Protein AF-A0A6B0BM19-F1 (afdb_monomer_lite)

Organism: Staphylococcus aureus (NCBI:txid1280)

Secondary structure (DSSP, 8-state):
-HHHHHHTT--------TTPPTTGGGSSSHHHHHHHHHHHHHTTS------

pLDDT: mean 93.17, std 9.86, range [50.78, 98.56]

Foldseek 3Di:
DVVVCVVVLHDDDDDDDPPADPPNLVDPDPVVVVVVVVCVVVVPDPPPSDD

Structure (mmCIF, N/CA/C/O backbone):
data_AF-A0A6B0BM19-F1
#
_entry.id   AF-A0A6B0BM19-F1
#
loop_
_atom_site.group_PDB
_atom_site.id
_atom_site.type_symbol
_atom_site.label_atom_id
_atom_site.label_alt_id
_atom_site.label_comp_id
_atom_site.label_asym_id
_atom_site.label_entity_id
_atom_site.label_seq_id
_atom_site.pdbx_PDB_ins_code
_atom_site.Cartn_x
_atom_site.Cartn_y
_atom_site.Cartn_z
_atom_site.occupancy
_atom_site.B_iso_or_equiv
_atom_site.auth_seq_id
_atom_site.auth_comp_id
_atom_site.auth_asym_id
_atom_site.auth_atom_id
_atom_site.pdbx_PDB_model_num
ATOM 1 N N . PHE A 1 1 ? 14.581 -3.618 1.275 1.00 80.12 1 PHE A N 1
ATOM 2 C CA . PHE A 1 1 ? 13.839 -4.183 0.133 1.00 80.12 1 PHE A CA 1
ATOM 3 C C . PHE A 1 1 ? 13.706 -3.152 -0.982 1.00 80.12 1 PHE A C 1
ATOM 5 O O . PHE A 1 1 ? 14.326 -3.359 -2.010 1.00 80.12 1 PHE A O 1
ATOM 12 N N . GLU A 1 2 ? 13.046 -2.008 -0.761 1.00 90.50 2 GLU A N 1
ATOM 13 C CA . GLU A 1 2 ? 12.919 -0.923 -1.761 1.00 90.50 2 GLU A CA 1
ATOM 14 C C . GLU A 1 2 ? 14.254 -0.518 -2.412 1.00 90.50 2 GLU A C 1
ATOM 16 O O . GLU A 1 2 ? 14.394 -0.579 -3.627 1.00 90.50 2 GLU A O 1
ATOM 21 N N . GLN A 1 3 ? 15.277 -0.236 -1.599 1.00 92.62 3 GLN A N 1
ATOM 22 C CA . GLN A 1 3 ? 16.611 0.151 -2.085 1.00 92.62 3 GLN A CA 1
ATOM 23 C C . GLN A 1 3 ? 17.263 -0.890 -3.012 1.00 92.62 3 GLN A C 1
ATOM 25 O O . GLN A 1 3 ? 17.979 -0.532 -3.940 1.00 92.62 3 GLN A O 1
ATOM 30 N N . MET A 1 4 ? 16.985 -2.179 -2.791 1.00 95.94 4 MET A N 1
ATOM 31 C CA . MET A 1 4 ? 17.493 -3.259 -3.640 1.00 95.94 4 MET A CA 1
ATOM 32 C C . MET A 1 4 ? 16.792 -3.256 -5.003 1.00 95.94 4 MET A C 1
ATOM 34 O O . MET A 1 4 ? 17.452 -3.361 -6.030 1.00 95.94 4 MET A O 1
ATOM 38 N N . MET A 1 5 ? 15.468 -3.084 -5.025 1.00 94.12 5 MET A N 1
ATOM 39 C CA . MET A 1 5 ? 14.693 -3.023 -6.272 1.00 94.12 5 MET A CA 1
ATOM 40 C C . MET A 1 5 ? 15.124 -1.821 -7.121 1.00 94.12 5 MET A C 1
ATOM 42 O O . MET A 1 5 ? 15.376 -1.969 -8.315 1.00 94.12 5 MET A O 1
ATOM 46 N N . LEU A 1 6 ? 15.332 -0.665 -6.478 1.00 92.81 6 LEU A N 1
ATOM 47 C CA . LEU A 1 6 ? 15.856 0.538 -7.129 1.00 92.81 6 LEU A CA 1
ATOM 48 C C . LEU A 1 6 ? 17.249 0.308 -7.730 1.00 92.81 6 LEU A C 1
ATOM 50 O O . LEU A 1 6 ? 17.488 0.673 -8.878 1.00 92.81 6 LEU A O 1
ATOM 54 N N . GLN A 1 7 ? 18.154 -0.348 -6.997 1.00 95.69 7 GLN A N 1
ATOM 55 C CA . GLN A 1 7 ? 19.495 -0.675 -7.493 1.00 95.69 7 GLN A CA 1
ATOM 56 C C . GLN A 1 7 ? 19.460 -1.571 -8.746 1.00 95.69 7 GLN A C 1
ATOM 58 O O . GLN A 1 7 ? 20.305 -1.434 -9.631 1.00 95.69 7 GLN A O 1
ATOM 63 N N . HIS A 1 8 ? 18.480 -2.471 -8.841 1.00 95.25 8 HIS A N 1
ATOM 64 C CA . HIS A 1 8 ? 18.297 -3.368 -9.983 1.00 95.25 8 HIS A CA 1
ATOM 65 C C . HIS A 1 8 ? 17.429 -2.784 -11.104 1.00 95.25 8 HIS A C 1
ATOM 67 O O . HIS A 1 8 ? 17.095 -3.516 -12.032 1.00 95.25 8 HIS A O 1
ATOM 73 N N . HIS A 1 9 ? 17.087 -1.490 -11.049 1.00 92.56 9 HIS A N 1
ATOM 74 C CA . HIS A 1 9 ? 16.192 -0.833 -12.011 1.00 92.56 9 HIS A CA 1
ATOM 75 C C . HIS A 1 9 ? 14.831 -1.538 -12.129 1.00 92.56 9 HIS A C 1
ATOM 77 O O . HIS A 1 9 ? 14.179 -1.505 -13.169 1.00 92.56 9 HIS A O 1
ATOM 83 N N . GLN A 1 10 ? 14.391 -2.187 -11.050 1.00 93.31 10 GLN A N 1
ATOM 84 C CA . GLN A 1 10 ? 13.074 -2.797 -10.976 1.00 93.31 10 GLN A CA 1
ATOM 85 C C . GLN A 1 10 ? 12.082 -1.771 -10.449 1.00 93.31 10 GLN A C 1
ATOM 87 O O . GLN A 1 10 ? 12.275 -1.183 -9.382 1.00 93.31 10 GLN A O 1
ATOM 92 N N . TYR A 1 11 ? 11.005 -1.571 -11.205 1.00 92.75 11 TYR A N 1
ATOM 93 C CA . TYR A 1 11 ? 9.907 -0.717 -10.781 1.00 92.75 11 TYR A CA 1
ATOM 94 C C . TYR A 1 11 ? 9.292 -1.245 -9.477 1.00 92.75 11 TYR A C 1
ATOM 96 O O . TYR A 1 11 ? 8.987 -2.434 -9.358 1.00 92.75 11 TYR A O 1
ATOM 104 N N . ILE A 1 12 ? 9.125 -0.355 -8.499 1.00 94.62 12 ILE A N 1
ATOM 105 C CA . ILE A 1 12 ? 8.512 -0.654 -7.208 1.00 94.62 12 ILE A CA 1
ATOM 106 C C . ILE A 1 12 ? 7.677 0.536 -6.737 1.00 94.62 12 ILE A C 1
ATOM 108 O O . ILE A 1 12 ? 8.157 1.665 -6.694 1.00 94.62 12 ILE A O 1
ATOM 112 N N . GLU A 1 13 ? 6.443 0.263 -6.318 1.00 95.00 13 GLU A N 1
ATOM 113 C CA . GLU A 1 13 ? 5.648 1.197 -5.525 1.00 95.00 13 GLU A CA 1
ATOM 114 C C . GLU A 1 13 ? 5.665 0.759 -4.060 1.00 95.00 13 GLU A C 1
ATOM 116 O O . GLU A 1 13 ? 5.190 -0.327 -3.716 1.00 95.00 13 GLU A O 1
ATOM 121 N N . PHE A 1 14 ? 6.217 1.597 -3.179 1.00 96.06 14 PHE A N 1
ATOM 122 C CA . PHE A 1 14 ? 6.263 1.326 -1.744 1.00 96.06 14 PHE A CA 1
ATOM 123 C C . PHE A 1 14 ? 5.324 2.264 -0.974 1.00 96.06 14 PHE A C 1
ATOM 125 O O . PHE A 1 14 ? 5.594 3.450 -0.792 1.00 96.06 14 PHE A O 1
ATOM 132 N N . TYR A 1 15 ? 4.196 1.723 -0.507 1.00 96.38 15 TYR A N 1
ATOM 133 C CA . TYR A 1 15 ? 3.210 2.459 0.285 1.00 96.38 15 TYR A CA 1
ATOM 134 C C . TYR A 1 15 ? 3.481 2.295 1.783 1.00 96.38 15 TYR A C 1
ATOM 136 O O . TYR A 1 15 ? 2.921 1.404 2.422 1.00 96.38 15 TYR A O 1
ATOM 144 N N . ASP A 1 16 ? 4.321 3.162 2.351 1.00 95.75 16 ASP A N 1
ATOM 145 C CA . ASP A 1 16 ? 4.606 3.145 3.789 1.00 95.75 16 ASP A CA 1
ATOM 146 C C . ASP A 1 16 ? 3.469 3.776 4.617 1.00 95.75 16 ASP A C 1
ATOM 148 O O . ASP A 1 16 ? 2.877 4.803 4.265 1.00 95.75 16 ASP A O 1
ATOM 152 N N . TYR A 1 17 ? 3.173 3.154 5.756 1.00 97.44 17 TYR A N 1
ATOM 153 C CA . TYR A 1 17 ? 2.155 3.570 6.711 1.00 97.44 17 TYR A CA 1
ATOM 154 C C . TYR A 1 17 ? 2.787 3.719 8.108 1.00 97.44 17 TYR A C 1
ATOM 156 O O . TYR A 1 17 ? 2.653 2.818 8.938 1.00 97.44 17 TYR A O 1
ATOM 164 N N . PRO A 1 18 ? 3.385 4.883 8.440 1.00 96.12 18 PRO A N 1
ATOM 165 C CA . PRO A 1 18 ? 4.305 5.034 9.580 1.00 96.12 18 PRO A CA 1
ATOM 166 C C . PRO A 1 18 ? 3.759 4.687 10.975 1.00 96.12 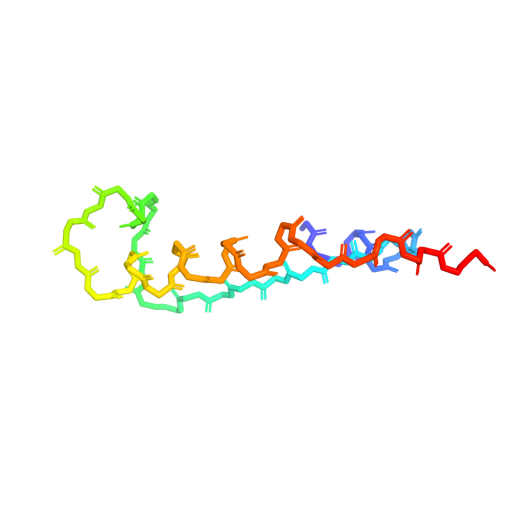18 PRO A C 1
ATOM 168 O O . PRO A 1 18 ? 4.521 4.546 11.925 1.00 96.12 18 PRO A O 1
ATOM 171 N N . LYS A 1 19 ? 2.433 4.624 11.135 1.00 97.44 19 LYS A N 1
ATOM 172 C CA . LYS A 1 19 ? 1.756 4.345 12.416 1.00 97.44 19 LYS A CA 1
ATOM 173 C C . LYS A 1 19 ? 1.026 3.005 12.429 1.00 97.44 19 LYS A C 1
ATOM 175 O O . LYS A 1 19 ? 0.297 2.729 13.379 1.00 97.44 19 LYS A O 1
ATOM 180 N N . MET A 1 20 ? 1.117 2.234 11.351 1.00 98.19 20 MET A N 1
ATOM 181 C CA . MET A 1 20 ? 0.408 0.971 11.242 1.00 98.19 20 MET A CA 1
ATOM 182 C C . MET A 1 20 ? 1.234 -0.170 11.819 1.00 98.19 20 MET A C 1
ATOM 184 O O . MET A 1 20 ? 2.457 -0.198 11.727 1.00 98.19 20 MET A O 1
ATOM 188 N N . VAL A 1 21 ? 0.528 -1.108 12.438 1.00 97.56 21 VAL A N 1
ATOM 189 C CA . VAL A 1 21 ? 1.111 -2.349 12.937 1.00 97.56 21 VAL A CA 1
ATOM 190 C C . VAL A 1 21 ? 1.359 -3.322 11.785 1.00 97.56 21 VAL A C 1
ATOM 192 O O . VAL A 1 21 ? 0.845 -3.146 10.677 1.00 97.56 21 VAL A O 1
ATOM 195 N N . HIS A 1 22 ? 2.128 -4.371 12.064 1.00 97.75 22 HIS A N 1
ATOM 196 C CA . HIS A 1 22 ? 2.250 -5.501 11.151 1.00 97.75 22 HIS A CA 1
ATOM 197 C C . HIS A 1 22 ? 0.864 -6.058 10.787 1.00 97.75 22 HIS A C 1
ATOM 199 O O . HIS A 1 22 ? -0.038 -6.079 11.625 1.00 97.75 22 HIS A O 1
ATOM 205 N N . ASP A 1 23 ? 0.696 -6.444 9.523 1.00 98.00 23 ASP A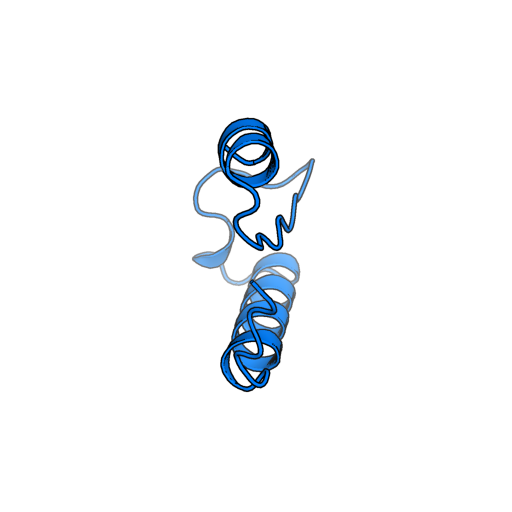 N 1
ATOM 206 C CA . ASP A 1 23 ? -0.554 -6.949 8.950 1.00 98.00 23 ASP A CA 1
ATOM 207 C C . ASP A 1 23 ? -1.777 -6.043 9.126 1.00 98.00 23 ASP A C 1
ATOM 209 O O . ASP A 1 23 ? -2.913 -6.505 9.034 1.00 98.00 23 ASP A O 1
ATOM 213 N N . PHE A 1 24 ? -1.587 -4.725 9.289 1.00 98.50 24 PHE A N 1
ATOM 214 C CA . PHE A 1 24 ? -2.719 -3.811 9.457 1.00 98.50 24 PHE A CA 1
ATOM 215 C C . PHE A 1 24 ? -3.868 -3.974 8.438 1.00 98.50 24 PHE A C 1
ATOM 217 O O . PHE A 1 24 ? -5.014 -3.782 8.858 1.00 98.50 24 PHE A O 1
ATOM 224 N N . PRO A 1 25 ? -3.642 -4.342 7.151 1.00 98.50 25 PRO A N 1
ATOM 225 C CA . PRO A 1 25 ? -4.722 -4.478 6.178 1.00 98.50 25 PRO A CA 1
ATOM 226 C C . PRO A 1 25 ? -5.774 -5.541 6.522 1.00 98.50 25 PRO A C 1
ATOM 228 O O . PRO A 1 25 ? -6.863 -5.488 5.956 1.00 98.50 25 PRO A O 1
ATOM 231 N N . ILE A 1 26 ? -5.505 -6.467 7.452 1.00 98.19 26 ILE A N 1
ATOM 232 C CA . ILE A 1 26 ? -6.490 -7.480 7.872 1.00 98.19 26 ILE A CA 1
ATOM 233 C C . ILE A 1 26 ? -7.566 -6.907 8.807 1.00 98.19 26 ILE A C 1
ATOM 235 O O . ILE A 1 26 ? -8.641 -7.487 8.951 1.00 98.19 26 ILE A O 1
ATOM 239 N N . TYR A 1 27 ? -7.289 -5.779 9.469 1.00 98.31 27 TYR A N 1
ATOM 240 C CA . TYR A 1 27 ? -8.217 -5.187 10.431 1.00 98.31 27 TYR A CA 1
ATOM 241 C C . TYR A 1 27 ? -9.278 -4.323 9.738 1.00 98.31 27 TYR A C 1
ATOM 243 O O . TYR A 1 27 ? -8.982 -3.668 8.736 1.00 98.31 27 TYR A O 1
ATOM 251 N N . PRO A 1 28 ? -10.494 -4.205 10.301 1.00 97.94 28 PRO A N 1
ATOM 252 C CA . PRO A 1 28 ? -11.562 -3.372 9.746 1.00 97.94 28 PRO A CA 1
ATOM 253 C C . PRO A 1 28 ? -11.370 -1.874 10.074 1.00 97.94 28 PRO A C 1
ATOM 255 O O . PRO A 1 28 ? -12.238 -1.229 10.658 1.00 97.94 28 PRO A O 1
ATOM 258 N N . ILE A 1 29 ? -10.224 -1.297 9.700 1.00 98.38 29 ILE A N 1
ATOM 259 C CA . ILE A 1 29 ? -9.874 0.119 9.916 1.00 98.38 29 ILE A CA 1
ATOM 260 C C . ILE A 1 29 ? -9.759 0.880 8.591 1.00 98.38 29 ILE A C 1
ATOM 262 O O . ILE A 1 29 ? -9.618 0.300 7.514 1.00 98.38 29 ILE A O 1
ATOM 266 N N . ARG A 1 30 ? -9.823 2.217 8.634 1.00 98.38 30 ARG A N 1
ATOM 267 C CA . ARG A 1 30 ? -9.813 3.059 7.419 1.00 98.38 30 ARG A CA 1
ATOM 268 C C . ARG A 1 30 ? -8.535 2.903 6.591 1.00 98.38 30 ARG A C 1
ATOM 270 O O . ARG A 1 30 ? -8.588 2.990 5.368 1.00 98.38 30 ARG A O 1
ATOM 277 N N . GLN A 1 31 ? -7.403 2.667 7.243 1.00 98.44 31 GLN A N 1
ATOM 278 C CA . GLN A 1 31 ? -6.110 2.465 6.598 1.00 98.44 31 GLN A CA 1
ATOM 279 C C . GLN A 1 31 ? -6.105 1.182 5.765 1.00 98.44 31 GLN A C 1
ATOM 281 O O . GLN A 1 31 ? -5.629 1.213 4.637 1.00 98.44 31 GLN A O 1
ATOM 286 N N . SER A 1 32 ? -6.730 0.108 6.246 1.00 98.56 32 SER A N 1
ATOM 287 C CA . SER A 1 32 ? -6.908 -1.136 5.488 1.00 98.56 32 SER A CA 1
ATOM 288 C C . SER A 1 32 ? -7.716 -0.911 4.220 1.00 98.56 32 SER A C 1
ATOM 290 O O . SER A 1 32 ? -7.291 -1.286 3.135 1.00 98.56 32 SER A O 1
ATOM 292 N N . HIS A 1 33 ? -8.835 -0.189 4.324 1.00 98.50 33 HIS A N 1
ATOM 293 C CA . HIS A 1 33 ? -9.629 0.183 3.152 1.00 98.50 33 HIS A CA 1
ATOM 294 C C . HIS A 1 33 ? -8.827 1.036 2.160 1.00 98.50 33 HIS A C 1
ATOM 296 O O . HIS A 1 33 ? -9.004 0.904 0.951 1.00 98.50 33 HIS A O 1
ATOM 302 N N . LYS A 1 34 ? -7.940 1.914 2.648 1.00 98.44 34 LYS A 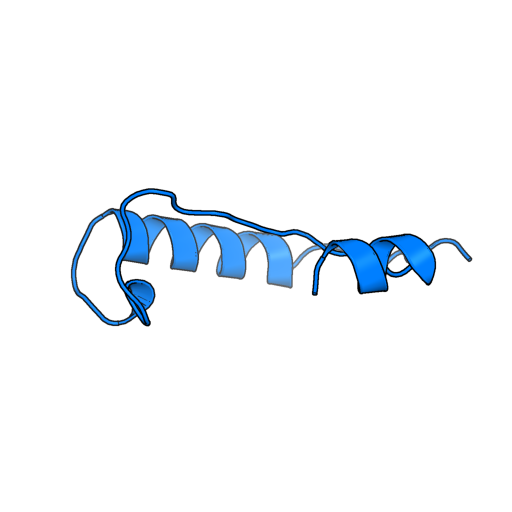N 1
ATOM 303 C CA . LYS A 1 34 ? -7.041 2.697 1.791 1.00 98.44 34 LYS A CA 1
ATOM 304 C C . LYS A 1 34 ? -6.024 1.798 1.078 1.00 98.44 34 LYS A C 1
ATOM 306 O O . LYS A 1 34 ? -5.861 1.958 -0.126 1.00 98.44 34 LYS A O 1
ATOM 311 N N . ALA A 1 35 ? -5.407 0.852 1.784 1.00 98.38 35 ALA A N 1
ATOM 312 C CA . ALA A 1 35 ? -4.480 -0.114 1.197 1.00 98.38 35 ALA A CA 1
ATOM 313 C C . ALA A 1 35 ? -5.167 -0.983 0.129 1.00 98.38 35 ALA A C 1
ATOM 315 O O . ALA A 1 35 ? -4.655 -1.115 -0.976 1.00 98.38 35 ALA A O 1
ATOM 316 N N . ILE A 1 36 ? -6.382 -1.473 0.400 1.00 98.31 36 ILE A N 1
ATOM 317 C CA . ILE A 1 36 ? -7.186 -2.228 -0.576 1.00 98.31 36 ILE A CA 1
ATOM 318 C C . ILE A 1 36 ? -7.473 -1.385 -1.825 1.00 98.31 36 ILE A C 1
ATOM 320 O O . ILE A 1 36 ? -7.345 -1.880 -2.940 1.00 98.31 36 ILE A O 1
ATOM 324 N N . LYS A 1 37 ? -7.816 -0.099 -1.666 1.00 98.06 37 LYS A N 1
ATOM 325 C CA . LYS A 1 37 ? -8.020 0.810 -2.807 1.00 98.06 37 LYS A CA 1
ATOM 326 C C . LYS A 1 37 ? -6.745 1.058 -3.613 1.00 98.06 37 LYS A C 1
ATOM 328 O O . LYS A 1 37 ? -6.843 1.231 -4.819 1.00 98.06 37 LYS A O 1
ATOM 333 N N . GLN A 1 38 ? -5.580 1.107 -2.966 1.00 98.12 38 GLN A N 1
ATOM 334 C CA . GLN A 1 38 ? -4.297 1.229 -3.664 1.00 98.12 38 GLN A CA 1
ATOM 335 C C . GLN A 1 38 ? -4.011 -0.023 -4.492 1.00 98.12 38 GLN A C 1
ATOM 337 O O . GLN A 1 38 ? -3.736 0.114 -5.673 1.00 98.12 38 GLN A O 1
ATOM 342 N N . ILE A 1 39 ? -4.194 -1.216 -3.913 1.00 97.81 39 ILE A N 1
ATOM 343 C CA . ILE A 1 39 ? -4.041 -2.498 -4.620 1.00 97.81 39 ILE A CA 1
ATOM 344 C C . ILE A 1 39 ? -4.998 -2.584 -5.813 1.00 97.81 39 ILE A C 1
ATOM 346 O O . ILE A 1 39 ? -4.582 -2.899 -6.920 1.00 97.81 39 ILE A O 1
ATOM 350 N N . ALA A 1 40 ? -6.281 -2.279 -5.600 1.00 97.69 40 ALA A N 1
ATOM 351 C CA . ALA A 1 40 ? -7.284 -2.328 -6.661 1.00 97.69 40 ALA A CA 1
ATOM 352 C C . ALA A 1 40 ? -7.009 -1.319 -7.782 1.00 97.69 40 ALA A C 1
ATOM 354 O O . ALA A 1 40 ? -7.419 -1.543 -8.908 1.00 97.69 40 ALA A O 1
ATOM 355 N N . LYS A 1 41 ? -6.342 -0.202 -7.478 1.00 96.44 41 LYS A N 1
ATOM 356 C CA . LYS A 1 41 ? -5.948 0.771 -8.494 1.00 96.44 41 LYS A CA 1
ATOM 357 C C . LYS A 1 41 ? -4.715 0.300 -9.268 1.00 96.44 41 LYS A C 1
ATOM 359 O O . LYS 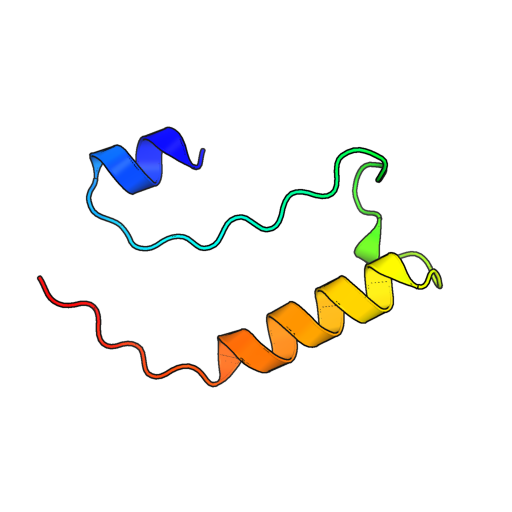A 1 41 ? -4.711 0.417 -10.485 1.00 96.44 41 LYS A O 1
ATOM 364 N N . SER A 1 42 ? -3.691 -0.196 -8.575 1.00 95.88 42 SER A N 1
ATOM 365 C CA . SER A 1 42 ? -2.412 -0.544 -9.201 1.00 95.88 42 SER A CA 1
ATOM 366 C C . SER A 1 42 ? -2.449 -1.861 -9.975 1.00 95.88 42 SER A C 1
ATOM 368 O O . SER A 1 42 ? -1.639 -2.066 -10.871 1.00 95.88 42 SER A O 1
ATOM 370 N N . ILE A 1 43 ? -3.394 -2.758 -9.673 1.00 95.38 43 ILE A N 1
ATOM 371 C CA . ILE A 1 43 ? -3.528 -4.036 -10.390 1.00 95.38 43 ILE A CA 1
ATOM 372 C C . ILE A 1 43 ? -3.943 -3.866 -11.860 1.00 95.38 43 ILE A C 1
ATOM 374 O O . ILE A 1 43 ? -3.625 -4.726 -12.676 1.00 95.38 43 ILE A O 1
ATOM 378 N N . ASP A 1 44 ? -4.622 -2.763 -12.185 1.00 93.50 44 ASP A N 1
ATOM 379 C CA . ASP A 1 44 ? -5.100 -2.445 -13.534 1.00 93.50 44 ASP A CA 1
ATOM 380 C C . ASP A 1 44 ? -4.123 -1.534 -14.306 1.00 93.50 44 ASP A C 1
ATOM 382 O O . ASP A 1 44 ? -4.428 -1.100 -15.416 1.00 93.50 44 ASP A O 1
ATOM 386 N N . GLU A 1 45 ? -2.965 -1.194 -13.729 1.00 92.62 45 GLU A N 1
ATOM 387 C CA . GLU A 1 45 ? -1.965 -0.367 -14.406 1.00 92.62 45 GLU A CA 1
ATOM 388 C C . GLU A 1 45 ? -1.270 -1.159 -15.523 1.00 92.62 45 GLU A C 1
ATOM 390 O O . GLU A 1 45 ? -0.827 -2.294 -15.331 1.00 92.62 45 GLU A O 1
ATOM 395 N N . ASP A 1 46 ? -1.161 -0.549 -16.709 1.00 91.94 46 ASP A N 1
ATOM 396 C CA . ASP A 1 46 ? -0.457 -1.150 -17.838 1.00 91.94 46 ASP A CA 1
ATOM 397 C C . ASP A 1 46 ? 1.008 -1.404 -17.463 1.00 91.94 46 ASP A C 1
ATOM 399 O O . ASP A 1 46 ? 1.763 -0.486 -17.128 1.00 91.94 46 ASP A O 1
ATOM 403 N N . VAL A 1 47 ? 1.441 -2.662 -17.564 1.00 85.94 47 VAL A N 1
ATOM 404 C CA . VAL A 1 47 ? 2.823 -3.056 -17.268 1.00 85.94 47 VAL A CA 1
ATOM 405 C C . VAL A 1 47 ? 3.723 -2.684 -18.448 1.00 85.94 47 VAL A C 1
ATOM 407 O O . VAL A 1 47 ? 4.168 -3.531 -19.220 1.00 85.94 47 VAL A O 1
ATOM 410 N N . THR A 1 48 ? 4.007 -1.394 -18.604 1.00 80.62 48 THR A N 1
ATOM 411 C CA . THR A 1 48 ? 5.038 -0.895 -19.519 1.00 80.62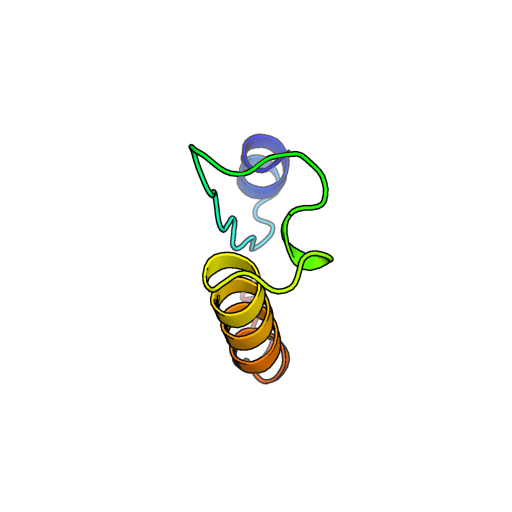 48 THR A CA 1
ATOM 412 C C . THR A 1 48 ? 6.345 -0.713 -18.756 1.00 80.62 48 THR A C 1
ATOM 414 O O . THR A 1 48 ? 6.709 0.396 -18.364 1.00 80.62 48 THR A O 1
ATOM 417 N N . GLN A 1 49 ? 7.056 -1.813 -18.504 1.00 66.50 49 GLN A N 1
ATOM 418 C CA . GLN A 1 49 ? 8.440 -1.741 -18.035 1.00 66.50 49 GLN A CA 1
ATOM 419 C C . GLN A 1 49 ? 9.336 -1.389 -19.228 1.00 66.50 49 GLN A C 1
ATOM 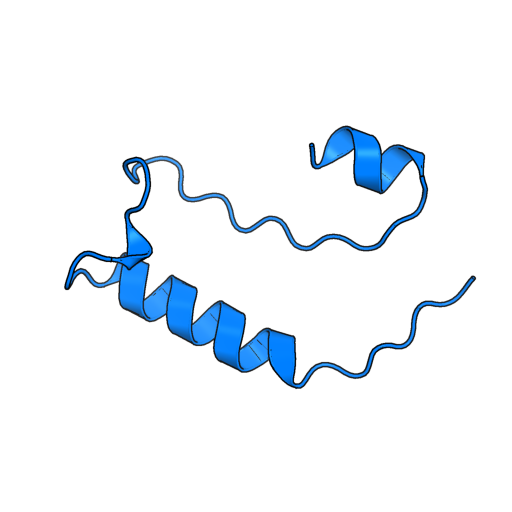421 O O . GLN A 1 49 ? 9.666 -2.244 -20.048 1.00 66.50 49 GLN A O 1
ATOM 426 N N . ASN A 1 50 ? 9.676 -0.105 -19.359 1.00 55.62 50 ASN A N 1
ATOM 427 C CA . ASN A 1 50 ? 10.688 0.345 -20.310 1.00 55.62 50 ASN A CA 1
ATOM 428 C C . ASN A 1 50 ? 12.057 -0.132 -19.808 1.00 55.62 50 ASN A C 1
ATOM 430 O O . ASN A 1 50 ? 12.519 0.336 -18.767 1.00 55.62 50 ASN A O 1
ATOM 434 N N . ASN A 1 51 ? 12.647 -1.086 -20.531 1.00 50.78 51 ASN A N 1
ATOM 435 C CA . ASN A 1 51 ? 14.029 -1.537 -20.343 1.00 50.78 51 ASN A CA 1
ATOM 436 C C . ASN A 1 51 ? 15.030 -0.489 -20.835 1.00 50.78 51 ASN A C 1
ATOM 438 O O . ASN A 1 51 ? 14.760 0.114 -21.901 1.00 50.78 51 ASN A O 1
#

Sequence (51 aa):
FEQMMLQHHQYIEFYDYPKMVHDFPIYPIRQSHKAIKQIAKSIDEDVTQNN

Radius of gyration: 13.44 Å; chains: 1; bounding box: 31×12×33 Å

InterPro domains:
  IPR029058 Alpha/Beta hydrolase fold [G3DSA:3.40.50.1820] (1-51)